Protein AF-A0A8X6FQZ9-F1 (afdb_monomer_lite)

Foldseek 3Di:
DDPPPPPPDDDPVRVVVVVVLVVLVVVLVVQLVPDLALVSLVVSLVVLVVVLVVLVPDPPVSVVVCVVVNVVSVVVNVVSVVSSVVSVVVVVVVVVVVVVVVVVVVVDPPDD

Secondary structure (DSSP, 8-state):
-------PPPPHHHHHHHHHHHHHHHHHHHHHHH---HHHHHHHHHHHHHHHHHHHHS-HHHHHHTHHHHHHHHHHHHHHHHHHHHHHHHHHHHHHHHHHHHHHHTT-----

pLDDT: mean 85.23, std 13.22, range [40.94, 95.44]

Organism: Trichonephila clavata (NCBI:txid2740835)

Radius of gyration: 22.77 Å; chains: 1; bounding box: 65×20×67 Å

Sequence (112 aa):
MENHIEHSTPTPEQEEFQKAFEATMNTLVNTLNNSRISTEVRAVIRGLEEMESKLRSLPLELQKDQSSNLRQLGDVLDEAKFKCAHVSKMEIAEQQKNLQAQIDAWGLPTKP

Structure (mmCIF, N/CA/C/O backbone):
data_AF-A0A8X6FQZ9-F1
#
_entry.id   AF-A0A8X6FQZ9-F1
#
loop_
_atom_site.group_PDB
_atom_site.id
_atom_site.type_symbol
_atom_site.label_atom_id
_atom_site.label_alt_id
_atom_site.label_comp_id
_atom_site.label_asym_id
_atom_site.label_entity_id
_atom_site.label_seq_id
_atom_site.pdbx_PDB_ins_code
_atom_site.Cartn_x
_atom_site.Cartn_y
_atom_site.Cartn_z
_atom_site.occupancy
_atom_site.B_iso_or_equiv
_atom_site.auth_seq_id
_atom_site.auth_comp_id
_atom_site.auth_asym_id
_atom_site.auth_atom_id
_atom_site.pdbx_PDB_model_num
ATOM 1 N N . MET A 1 1 ? -39.911 -10.578 23.713 1.00 42.12 1 MET A N 1
ATOM 2 C CA . MET A 1 1 ? -38.452 -10.683 23.911 1.00 42.12 1 MET A CA 1
ATOM 3 C C . MET A 1 1 ? -37.825 -9.711 22.936 1.00 42.12 1 MET A C 1
ATOM 5 O O . MET A 1 1 ? -37.629 -10.052 21.778 1.00 42.12 1 MET A O 1
ATOM 9 N N . GLU A 1 2 ? -37.672 -8.463 23.364 1.00 40.94 2 GLU A N 1
ATOM 10 C CA . GLU A 1 2 ? -37.031 -7.420 22.568 1.00 40.94 2 GLU A CA 1
ATOM 11 C C . GLU 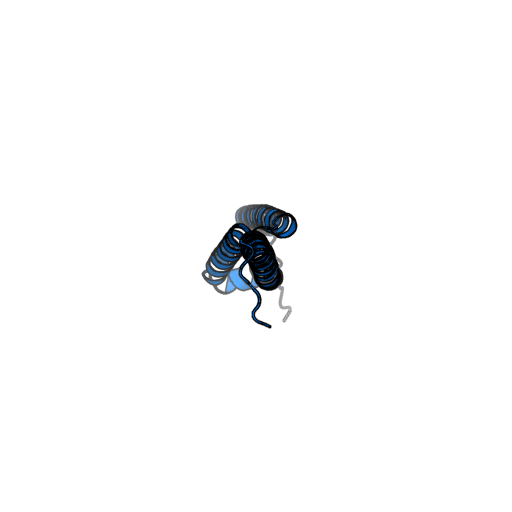A 1 2 ? -35.521 -7.582 22.739 1.00 40.94 2 GLU A C 1
ATOM 13 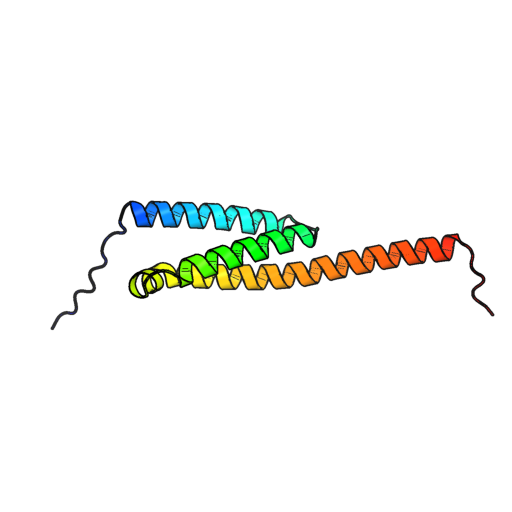O O . GLU A 1 2 ? -34.982 -7.369 23.822 1.00 40.94 2 GLU A O 1
ATOM 18 N N . ASN A 1 3 ? -34.849 -8.038 21.682 1.00 43.62 3 ASN A N 1
ATOM 19 C CA . ASN A 1 3 ? -33.397 -7.965 21.601 1.00 43.62 3 ASN A CA 1
ATOM 20 C C . ASN A 1 3 ? -33.038 -6.492 21.398 1.00 43.62 3 ASN A C 1
ATOM 22 O O . ASN A 1 3 ? -33.023 -6.001 20.270 1.00 43.62 3 ASN A O 1
ATOM 26 N N . HIS A 1 4 ? -32.793 -5.785 22.499 1.00 42.72 4 HIS A N 1
ATOM 27 C CA . HIS A 1 4 ? -32.095 -4.511 22.462 1.00 42.72 4 HIS A CA 1
ATOM 28 C C . HIS A 1 4 ? -30.673 -4.786 21.977 1.00 42.72 4 HIS A C 1
ATOM 30 O O . HIS A 1 4 ? -29.819 -5.245 22.729 1.00 42.72 4 HIS A O 1
ATOM 36 N N . ILE A 1 5 ? -30.436 -4.554 20.689 1.00 50.88 5 ILE A N 1
ATOM 37 C CA . ILE A 1 5 ? -29.084 -4.361 20.181 1.00 50.88 5 ILE A CA 1
ATOM 38 C C . ILE A 1 5 ? -28.678 -2.992 20.718 1.00 50.88 5 ILE A C 1
ATOM 40 O O . ILE A 1 5 ? -29.084 -1.959 20.186 1.00 50.88 5 ILE A O 1
ATOM 44 N N . GLU A 1 6 ? -27.973 -2.987 21.845 1.00 51.81 6 GLU A N 1
ATOM 45 C CA . GLU A 1 6 ? -27.311 -1.794 22.349 1.00 51.81 6 GLU A CA 1
ATOM 46 C C . GLU A 1 6 ? -26.294 -1.361 21.290 1.00 51.81 6 GLU A C 1
ATOM 48 O O . GLU A 1 6 ? -25.214 -1.932 21.155 1.00 51.81 6 GLU A O 1
ATOM 53 N N . HIS A 1 7 ? -26.656 -0.360 20.488 1.00 54.19 7 HIS A N 1
ATOM 54 C CA . HIS A 1 7 ? -25.672 0.454 19.794 1.00 54.19 7 HIS A CA 1
ATOM 55 C C . HIS A 1 7 ? -24.954 1.277 20.862 1.00 54.19 7 HIS A C 1
ATOM 57 O O . HIS A 1 7 ? -25.311 2.424 21.129 1.00 54.19 7 HIS A O 1
ATOM 63 N N . SER A 1 8 ? -23.984 0.654 21.525 1.00 59.19 8 SER A N 1
ATOM 64 C CA . SER A 1 8 ? -23.050 1.351 22.396 1.00 59.19 8 SER A CA 1
ATOM 65 C C . SER A 1 8 ? -22.356 2.421 21.561 1.00 59.19 8 SER A C 1
ATOM 67 O O . SER A 1 8 ? -21.748 2.125 20.532 1.00 59.19 8 SER A O 1
ATOM 69 N N . THR A 1 9 ? -22.491 3.680 21.970 1.00 64.88 9 THR A N 1
ATOM 70 C CA . THR A 1 9 ? -21.702 4.781 21.412 1.00 64.88 9 THR A CA 1
ATOM 71 C C . THR A 1 9 ? -20.217 4.419 21.483 1.00 64.88 9 THR A C 1
ATOM 73 O O . THR A 1 9 ? -19.797 3.905 22.526 1.00 64.88 9 THR A O 1
ATOM 76 N N . PRO A 1 10 ? -19.435 4.658 20.413 1.00 70.38 10 PRO A N 1
ATOM 77 C CA . PRO A 1 10 ? -18.034 4.263 20.371 1.00 70.38 10 PRO A CA 1
ATOM 78 C C . PRO A 1 10 ? -17.272 4.881 21.542 1.00 70.38 10 PRO A C 1
ATOM 80 O O . PRO A 1 10 ? -17.503 6.032 21.919 1.00 70.38 10 PRO A O 1
ATOM 83 N N . THR A 1 11 ? -16.382 4.100 22.150 1.00 79.88 11 THR A N 1
ATOM 84 C CA . THR A 1 11 ? -15.530 4.616 23.222 1.00 79.88 11 THR A CA 1
ATOM 85 C C . THR A 1 11 ? -14.528 5.624 22.644 1.00 79.88 11 THR A C 1
ATOM 87 O O . THR A 1 11 ? -14.167 5.522 21.469 1.00 79.88 11 THR A O 1
ATOM 90 N N . PRO A 1 12 ? -14.009 6.571 23.446 1.00 81.25 12 PRO A N 1
ATOM 91 C CA . PRO A 1 12 ? -12.982 7.507 22.979 1.00 81.25 12 PRO A CA 1
ATOM 92 C C . PRO A 1 12 ? -11.768 6.802 22.352 1.00 81.25 12 PRO A C 1
ATOM 94 O O . PRO A 1 12 ? -11.233 7.249 21.343 1.00 81.25 12 PRO A O 1
ATOM 97 N N . GLU A 1 13 ? -11.380 5.648 22.897 1.00 80.12 13 GLU A N 1
ATOM 98 C CA . GLU A 1 13 ? -10.289 4.814 22.379 1.00 80.12 13 GLU A CA 1
ATOM 9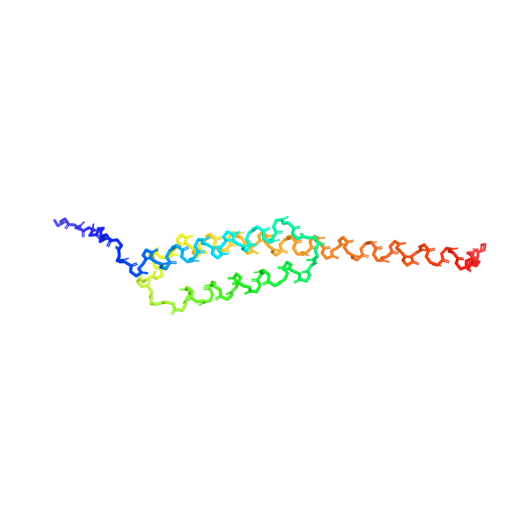9 C C . GLU A 1 13 ? -10.619 4.205 21.003 1.00 80.12 13 GLU A C 1
ATOM 101 O O . GLU A 1 13 ? -9.749 4.129 20.134 1.00 80.12 13 GLU A O 1
ATOM 106 N N . GLN A 1 14 ? -11.876 3.806 20.767 1.00 79.69 14 GLN A N 1
ATOM 107 C CA . GLN A 1 14 ? -12.338 3.337 19.455 1.00 79.69 14 GLN A CA 1
ATOM 108 C C . GLN A 1 14 ? -12.361 4.472 18.426 1.00 79.69 14 GLN A C 1
ATOM 110 O O . GLN A 1 14 ? -11.984 4.260 17.274 1.00 79.69 14 GLN A O 1
ATOM 115 N N . GLU A 1 15 ? -12.760 5.681 18.825 1.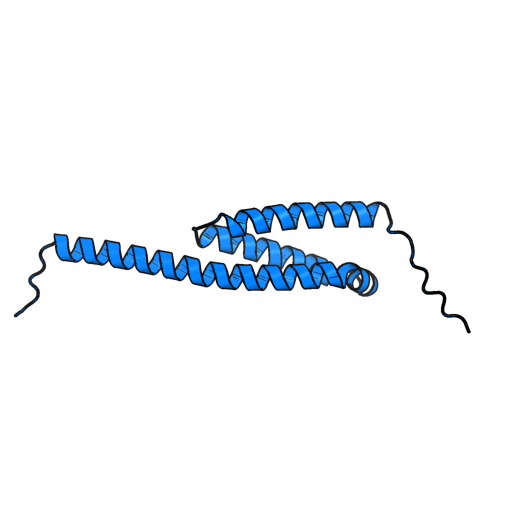00 85.38 15 GLU A N 1
ATOM 116 C CA . GLU A 1 15 ? -12.745 6.853 17.944 1.00 85.38 15 GLU A CA 1
ATOM 117 C C . GLU A 1 15 ? -11.319 7.282 17.576 1.00 85.38 15 GLU A C 1
ATOM 119 O O . GLU A 1 15 ? -11.046 7.615 16.420 1.00 85.38 15 GLU A O 1
ATOM 124 N N . GLU A 1 16 ? -10.392 7.269 18.536 1.00 86.88 16 GLU A N 1
ATOM 125 C CA . GLU A 1 16 ? -8.975 7.541 18.280 1.00 86.88 16 GLU A CA 1
ATOM 126 C C . GLU A 1 16 ? -8.358 6.486 17.363 1.00 86.88 16 GLU A C 1
ATOM 128 O O . GLU A 1 16 ? -7.666 6.836 16.402 1.00 86.88 16 GLU A O 1
ATOM 133 N N . PHE A 1 17 ? -8.661 5.207 17.603 1.00 85.25 17 PHE A N 1
ATOM 134 C CA . PHE A 1 17 ? -8.247 4.121 16.724 1.00 85.25 17 PHE A CA 1
ATOM 135 C C . PHE A 1 17 ? -8.776 4.322 15.300 1.00 85.25 17 PHE A C 1
ATOM 137 O O . PHE A 1 17 ? -8.002 4.241 14.345 1.00 85.25 17 PHE A O 1
ATOM 144 N N . GLN A 1 18 ? -10.066 4.638 15.152 1.00 85.81 18 GLN A N 1
ATOM 145 C CA . GLN A 1 18 ? -10.689 4.859 13.848 1.00 85.81 18 GLN A CA 1
ATOM 146 C C . GLN A 1 18 ? -10.027 6.023 13.101 1.00 85.81 18 GLN A C 1
ATOM 148 O O . GLN A 1 18 ? -9.673 5.887 11.931 1.00 85.81 18 GLN A O 1
ATOM 153 N N . LYS A 1 19 ? -9.772 7.146 13.782 1.00 88.88 19 LYS A N 1
ATOM 154 C CA . LYS A 1 19 ? -9.070 8.296 13.188 1.00 88.88 19 LYS A CA 1
ATOM 155 C C . LYS A 1 19 ? -7.649 7.944 12.760 1.00 88.88 19 LYS A C 1
ATOM 157 O O . LYS A 1 19 ? -7.220 8.334 11.674 1.00 88.88 19 LYS A O 1
ATOM 162 N N . ALA A 1 20 ? -6.911 7.214 13.596 1.00 88.56 20 ALA A N 1
ATOM 163 C CA . ALA A 1 20 ? -5.555 6.783 13.273 1.00 88.56 20 ALA A CA 1
ATOM 164 C C . ALA A 1 20 ? -5.540 5.817 12.076 1.00 88.56 20 ALA A C 1
ATOM 166 O O . ALA A 1 20 ? -4.684 5.934 11.191 1.00 88.56 20 ALA A O 1
ATOM 167 N N . PHE A 1 21 ? -6.510 4.901 12.019 1.00 89.75 21 PHE A N 1
ATOM 168 C CA . PHE A 1 21 ? -6.710 3.986 10.901 1.00 89.75 21 PHE A CA 1
ATOM 169 C C . PHE A 1 21 ? -6.980 4.749 9.599 1.00 89.75 21 PHE A C 1
ATOM 171 O O . PHE A 1 21 ? -6.257 4.564 8.620 1.00 89.75 21 PHE A O 1
ATOM 178 N N . GLU A 1 22 ? -7.942 5.673 9.599 1.00 91.75 22 GLU A N 1
ATOM 179 C CA . GLU A 1 22 ? -8.289 6.485 8.427 1.00 91.75 22 GLU A CA 1
ATOM 180 C C . GLU A 1 22 ? -7.123 7.358 7.952 1.00 91.75 22 GLU A C 1
ATOM 182 O O . GLU A 1 22 ? -6.838 7.418 6.755 1.00 91.75 22 GLU A O 1
ATOM 187 N N . ALA A 1 23 ? -6.397 7.999 8.871 1.00 92.12 23 ALA A N 1
ATOM 188 C CA . ALA A 1 23 ? -5.219 8.797 8.531 1.00 92.12 23 ALA A CA 1
ATOM 189 C C . ALA A 1 23 ? -4.115 7.947 7.873 1.00 92.12 23 ALA A C 1
ATOM 191 O O . ALA A 1 23 ? -3.509 8.359 6.875 1.00 92.12 23 ALA A O 1
ATOM 192 N N . THR A 1 24 ? -3.881 6.742 8.400 1.00 90.44 24 THR A N 1
ATOM 193 C CA . THR A 1 24 ? -2.895 5.801 7.850 1.00 90.44 24 THR A CA 1
ATOM 194 C C . THR A 1 24 ? -3.328 5.302 6.474 1.00 90.44 24 THR A C 1
ATOM 196 O O . THR A 1 24 ? -2.540 5.354 5.527 1.00 90.44 24 THR A O 1
ATOM 199 N N . MET A 1 25 ? -4.594 4.902 6.328 1.00 92.75 25 MET A N 1
ATOM 200 C CA . MET A 1 25 ? -5.174 4.469 5.056 1.00 92.75 25 MET A CA 1
ATOM 201 C C . MET A 1 25 ? -5.067 5.553 3.989 1.00 92.75 25 MET A C 1
ATOM 203 O O . MET A 1 25 ? -4.568 5.287 2.899 1.00 92.75 25 MET A O 1
ATOM 207 N N . ASN A 1 26 ? -5.439 6.792 4.310 1.00 93.19 26 ASN A N 1
ATOM 208 C CA . ASN A 1 26 ? -5.331 7.913 3.379 1.00 93.19 26 ASN A CA 1
ATOM 209 C C . ASN A 1 26 ? -3.884 8.157 2.936 1.00 93.19 26 ASN A C 1
ATOM 211 O O . ASN A 1 26 ? -3.624 8.399 1.758 1.00 93.19 26 ASN A O 1
ATOM 215 N N . THR A 1 27 ? -2.923 8.052 3.854 1.00 92.81 27 THR A N 1
ATOM 216 C CA . THR A 1 27 ? -1.496 8.212 3.533 1.00 92.81 27 THR A CA 1
ATOM 217 C C . THR A 1 27 ? -1.004 7.117 2.584 1.00 92.81 27 THR A C 1
ATOM 219 O O . THR A 1 27 ? -0.313 7.402 1.600 1.00 92.81 27 THR A O 1
ATOM 222 N N . LEU A 1 28 ? -1.388 5.867 2.845 1.00 90.81 28 LEU A N 1
ATOM 223 C CA . LEU A 1 28 ? -1.008 4.719 2.027 1.00 90.81 28 LEU A CA 1
ATOM 224 C C . LEU A 1 28 ? -1.674 4.751 0.653 1.00 90.81 28 LEU A C 1
ATOM 226 O O . LEU A 1 28 ? -0.987 4.547 -0.341 1.00 90.81 28 LEU A O 1
ATOM 230 N N . VAL A 1 29 ? -2.963 5.085 0.575 1.00 90.50 29 VAL A N 1
ATOM 231 C CA . VAL A 1 29 ? -3.697 5.248 -0.690 1.00 90.50 29 VAL A CA 1
ATOM 232 C C . VAL A 1 29 ? -3.118 6.397 -1.512 1.00 90.50 29 VAL A C 1
ATOM 234 O O . VAL A 1 29 ? -2.909 6.252 -2.714 1.00 90.50 29 VAL A O 1
ATOM 237 N N . ASN A 1 30 ? -2.778 7.526 -0.888 1.00 91.69 30 ASN A N 1
ATOM 238 C CA . ASN A 1 30 ? -2.135 8.634 -1.594 1.00 91.69 30 ASN A CA 1
ATOM 239 C C . ASN A 1 30 ? -0.756 8.242 -2.131 1.00 91.69 30 ASN A C 1
ATOM 241 O O . ASN A 1 30 ? -0.434 8.543 -3.281 1.00 91.69 30 ASN A O 1
ATOM 245 N N . THR A 1 31 ? 0.048 7.543 -1.328 1.00 89.56 31 THR A N 1
ATOM 246 C CA . THR A 1 31 ? 1.337 7.002 -1.783 1.00 89.56 31 THR A CA 1
ATOM 247 C C . THR A 1 31 ? 1.129 6.027 -2.936 1.00 89.56 31 THR A C 1
ATOM 249 O O . THR A 1 31 ? 1.779 6.148 -3.972 1.00 89.56 31 THR A O 1
ATOM 252 N N . LEU A 1 32 ? 0.169 5.109 -2.798 1.00 90.75 32 LEU A N 1
ATOM 253 C CA . LEU A 1 32 ? -0.178 4.132 -3.818 1.00 90.75 32 LEU A CA 1
ATOM 254 C C . LEU A 1 32 ? -0.541 4.822 -5.125 1.00 90.75 32 LEU A C 1
ATOM 256 O O . LEU A 1 32 ? 0.018 4.473 -6.157 1.00 90.75 32 LEU A O 1
ATOM 260 N N . ASN A 1 33 ? -1.438 5.809 -5.094 1.00 88.56 33 ASN A N 1
ATOM 261 C CA . ASN A 1 33 ? -1.941 6.515 -6.270 1.00 88.56 33 ASN A CA 1
ATOM 262 C C . ASN A 1 33 ? -0.853 7.303 -7.000 1.00 88.56 33 ASN A C 1
ATOM 264 O O . ASN A 1 33 ? -0.800 7.261 -8.231 1.00 88.56 33 ASN A O 1
ATOM 268 N N . ASN A 1 34 ? 0.056 7.930 -6.259 1.00 88.81 34 ASN A N 1
ATOM 269 C CA . ASN A 1 34 ? 1.104 8.766 -6.837 1.00 88.81 34 ASN A CA 1
ATOM 270 C C . ASN A 1 34 ? 2.365 7.990 -7.231 1.00 88.81 34 ASN A C 1
ATOM 272 O O . ASN A 1 34 ? 3.125 8.454 -8.083 1.00 88.81 34 ASN A O 1
ATOM 276 N N . SER A 1 35 ? 2.591 6.811 -6.652 1.00 88.44 35 SER A N 1
ATOM 277 C CA . SER A 1 35 ? 3.803 6.055 -6.934 1.00 88.44 35 SER A CA 1
ATOM 278 C C . SER A 1 35 ? 3.788 5.433 -8.331 1.00 88.44 35 SER A C 1
ATOM 280 O O . SER A 1 35 ? 2.806 4.833 -8.787 1.00 88.44 35 SER A O 1
ATOM 282 N N . ARG A 1 36 ? 4.931 5.574 -9.005 1.00 87.81 36 ARG A N 1
ATOM 283 C CA . ARG A 1 36 ? 5.265 4.952 -10.297 1.00 87.81 36 ARG A CA 1
ATOM 284 C C . ARG A 1 36 ? 6.455 4.001 -10.176 1.00 87.81 36 ARG A C 1
ATOM 286 O O . ARG A 1 36 ? 6.988 3.577 -11.194 1.00 87.81 36 ARG A O 1
ATOM 293 N N . ILE A 1 37 ? 6.868 3.707 -8.946 1.00 89.38 37 ILE A N 1
ATOM 294 C CA . ILE A 1 37 ? 8.039 2.898 -8.627 1.00 89.38 37 ILE A CA 1
ATOM 295 C C . ILE A 1 37 ? 7.541 1.648 -7.912 1.00 89.38 37 ILE A C 1
ATOM 297 O O . ILE A 1 37 ? 6.846 1.742 -6.898 1.00 89.38 37 ILE A O 1
ATOM 301 N N . SER A 1 38 ? 7.871 0.455 -8.413 1.00 87.12 38 SER A N 1
ATOM 302 C CA . SER A 1 38 ? 7.271 -0.757 -7.837 1.00 87.12 38 SER A CA 1
ATOM 303 C C . SER A 1 38 ? 7.730 -1.040 -6.407 1.00 87.12 38 SER A C 1
ATOM 305 O O . SER A 1 38 ? 6.984 -1.645 -5.640 1.00 87.12 38 SER A O 1
ATOM 307 N N . THR A 1 39 ? 8.917 -0.581 -6.008 1.00 90.19 39 THR A N 1
ATOM 308 C CA . THR A 1 39 ? 9.423 -0.741 -4.636 1.00 90.19 39 THR A CA 1
ATOM 309 C C . THR A 1 39 ? 8.598 0.040 -3.613 1.00 90.19 39 THR A C 1
ATOM 311 O O . THR A 1 39 ? 8.288 -0.498 -2.551 1.00 90.19 39 THR A O 1
ATOM 314 N N . GLU A 1 40 ? 8.181 1.262 -3.938 1.00 90.94 40 GLU A N 1
ATOM 315 C CA . GLU A 1 40 ? 7.300 2.070 -3.089 1.00 90.94 40 GLU A CA 1
ATOM 316 C C . GLU A 1 40 ? 5.910 1.437 -2.970 1.00 90.94 40 GLU A C 1
ATOM 318 O O . GLU A 1 40 ? 5.378 1.307 -1.868 1.00 90.94 40 GLU A O 1
ATOM 323 N N . VAL A 1 41 ? 5.348 0.951 -4.083 1.00 91.38 41 VAL A N 1
ATOM 324 C CA . VAL A 1 41 ? 4.058 0.245 -4.061 1.00 91.38 41 VAL A CA 1
ATOM 325 C C . VAL A 1 41 ? 4.136 -1.023 -3.198 1.00 91.38 41 VAL A C 1
ATOM 327 O O . VAL A 1 41 ? 3.217 -1.303 -2.430 1.00 91.38 41 VAL A O 1
ATOM 330 N N . ARG A 1 42 ? 5.247 -1.772 -3.243 1.00 91.06 42 ARG A N 1
ATOM 331 C CA . ARG A 1 42 ? 5.465 -2.934 -2.357 1.00 91.06 42 ARG A CA 1
ATOM 332 C C . ARG A 1 42 ? 5.542 -2.550 -0.882 1.00 91.06 42 ARG A C 1
ATOM 334 O O . ARG A 1 42 ? 5.042 -3.298 -0.046 1.00 91.06 42 ARG A O 1
ATOM 341 N N . ALA A 1 43 ? 6.147 -1.410 -0.555 1.00 93.00 43 ALA A N 1
ATOM 342 C CA . ALA A 1 43 ? 6.167 -0.914 0.819 1.00 93.00 43 ALA A CA 1
ATOM 343 C C . ALA A 1 43 ? 4.748 -0.592 1.317 1.00 93.00 43 ALA A C 1
ATOM 345 O O . ALA A 1 43 ? 4.409 -0.938 2.448 1.00 93.00 43 ALA A O 1
ATOM 346 N N . VAL A 1 44 ? 3.900 -0.020 0.452 1.00 92.94 44 VAL A N 1
ATOM 347 C CA . VAL A 1 44 ? 2.481 0.209 0.760 1.00 92.94 44 VAL A CA 1
ATOM 348 C C . VAL A 1 44 ? 1.736 -1.105 0.999 1.00 92.94 44 VAL A C 1
ATOM 350 O O . VAL A 1 44 ? 1.066 -1.228 2.020 1.00 92.94 44 VAL A O 1
ATOM 353 N N . ILE A 1 45 ? 1.894 -2.100 0.117 1.00 95.00 45 ILE A N 1
ATOM 354 C CA . ILE A 1 45 ? 1.290 -3.438 0.280 1.00 95.00 45 ILE A CA 1
ATOM 355 C C . ILE A 1 45 ? 1.650 -4.023 1.644 1.00 95.00 45 ILE A C 1
ATOM 357 O O . ILE A 1 45 ? 0.767 -4.439 2.386 1.00 95.00 45 ILE A O 1
ATOM 361 N N . ARG A 1 46 ? 2.935 -3.990 2.009 1.00 94.75 46 ARG A N 1
ATOM 362 C CA . ARG A 1 46 ? 3.393 -4.501 3.301 1.00 94.75 46 ARG A CA 1
ATOM 363 C C . ARG A 1 46 ? 2.739 -3.761 4.474 1.00 94.75 46 ARG A C 1
ATOM 365 O O . ARG A 1 46 ? 2.325 -4.401 5.433 1.00 94.75 46 ARG A O 1
ATOM 372 N N . GLY A 1 47 ? 2.621 -2.435 4.402 1.00 92.94 47 GLY A N 1
ATOM 373 C CA . GLY A 1 47 ? 1.940 -1.649 5.437 1.00 92.94 47 GLY A CA 1
ATOM 374 C C . GLY A 1 47 ? 0.458 -2.014 5.584 1.00 92.94 47 GLY A C 1
ATOM 375 O O . GLY A 1 47 ? -0.042 -2.124 6.704 1.00 92.94 47 GLY A O 1
ATOM 376 N N . LEU A 1 48 ? -0.230 -2.258 4.465 1.00 94.00 48 LEU A N 1
ATOM 377 C CA . LEU A 1 48 ? -1.623 -2.716 4.451 1.00 94.00 48 LEU A CA 1
ATOM 378 C C . LEU A 1 48 ? -1.765 -4.123 5.060 1.00 94.00 48 LEU A C 1
ATOM 380 O O . LEU A 1 48 ? -2.641 -4.329 5.895 1.00 94.00 48 LEU A O 1
ATOM 384 N N . GLU A 1 49 ? -0.876 -5.062 4.719 1.00 94.19 49 GLU A N 1
ATOM 385 C CA . GLU A 1 49 ? -0.860 -6.425 5.284 1.00 94.19 49 GLU A CA 1
ATOM 386 C C . GLU A 1 49 ? -0.569 -6.423 6.792 1.00 94.19 49 GLU A C 1
ATOM 388 O O . GLU A 1 49 ? -1.207 -7.146 7.558 1.00 94.19 49 GLU A O 1
ATOM 393 N N . GLU A 1 50 ? 0.354 -5.573 7.251 1.00 93.00 50 GLU A N 1
ATOM 394 C CA . GLU A 1 50 ? 0.641 -5.408 8.678 1.00 93.00 50 GLU A CA 1
ATOM 395 C C . GLU A 1 50 ? -0.582 -4.863 9.441 1.00 93.00 50 GLU A C 1
ATOM 397 O O . GLU A 1 50 ? -0.867 -5.318 10.553 1.00 93.00 50 GLU A O 1
ATOM 402 N N . MET A 1 51 ? -1.335 -3.921 8.863 1.00 90.94 51 MET A N 1
ATOM 403 C CA . MET A 1 51 ? -2.581 -3.425 9.464 1.00 90.94 51 MET A CA 1
ATOM 404 C C . MET A 1 51 ? -3.688 -4.475 9.468 1.00 90.94 51 MET A C 1
ATOM 406 O O . MET A 1 51 ? -4.356 -4.645 10.489 1.00 90.94 51 MET A O 1
ATOM 410 N N . GLU A 1 52 ? -3.863 -5.204 8.366 1.00 92.25 52 GLU A N 1
ATOM 411 C CA . GLU A 1 52 ? -4.834 -6.295 8.288 1.00 92.25 52 GLU A CA 1
ATOM 412 C C . GLU A 1 52 ? -4.529 -7.357 9.350 1.00 92.25 52 GLU A C 1
ATOM 414 O O . GLU A 1 52 ? -5.418 -7.766 10.098 1.00 92.25 52 GLU A O 1
ATOM 419 N N . SER A 1 53 ? -3.257 -7.741 9.492 1.00 91.38 53 SER A N 1
ATOM 420 C CA . SER A 1 53 ? -2.819 -8.683 10.520 1.00 91.38 53 SER A CA 1
ATOM 421 C C . SER A 1 53 ? -3.113 -8.176 11.931 1.00 91.38 53 SER A C 1
ATOM 423 O O . SER A 1 53 ? -3.542 -8.962 12.775 1.00 91.38 53 SER A O 1
ATOM 425 N N . LYS A 1 54 ? -2.900 -6.883 12.211 1.00 89.44 54 LYS A N 1
ATOM 426 C CA . LYS A 1 54 ? -3.216 -6.291 13.521 1.00 89.44 54 LYS A CA 1
ATOM 427 C C . LYS A 1 54 ? -4.715 -6.339 13.804 1.00 89.44 54 LYS A C 1
ATOM 429 O O . LYS A 1 54 ? -5.103 -6.797 14.875 1.00 89.44 54 LYS A O 1
ATOM 434 N N . LEU A 1 55 ? -5.557 -5.959 12.844 1.00 88.31 55 LEU A N 1
ATOM 435 C CA . LEU A 1 55 ? -7.013 -6.026 12.998 1.00 88.31 55 LEU A CA 1
ATOM 436 C C . LEU A 1 55 ? -7.513 -7.463 13.188 1.00 88.31 55 LEU A C 1
ATOM 438 O O . LEU A 1 55 ? -8.332 -7.717 14.066 1.00 88.31 55 LEU A O 1
ATOM 442 N N . ARG A 1 56 ? -6.971 -8.424 12.435 1.00 89.50 56 ARG A N 1
ATOM 443 C CA . ARG A 1 56 ? -7.295 -9.854 12.582 1.00 89.50 56 ARG A CA 1
ATOM 444 C C . ARG A 1 56 ? -6.781 -10.473 13.883 1.00 89.50 56 ARG A C 1
ATOM 446 O O . ARG A 1 56 ? -7.237 -11.552 14.252 1.00 89.50 56 ARG A O 1
ATOM 453 N N . SER A 1 57 ? -5.845 -9.820 14.571 1.00 89.56 57 SER A N 1
ATOM 454 C CA . SER A 1 57 ? -5.357 -10.256 15.885 1.00 89.56 57 SER A CA 1
ATOM 455 C C . SER A 1 57 ? -6.230 -9.778 17.050 1.00 89.56 57 SER A C 1
ATOM 457 O O . SER A 1 57 ? -6.077 -10.273 18.166 1.00 89.56 57 SER A O 1
ATOM 459 N N . LEU A 1 58 ? -7.159 -8.843 16.807 1.00 87.19 58 LEU A N 1
ATOM 460 C CA . LEU A 1 58 ? -8.090 -8.368 17.829 1.00 87.19 58 LEU A CA 1
ATOM 461 C C . LEU A 1 58 ? -9.064 -9.482 18.258 1.00 87.19 58 LEU A C 1
ATOM 463 O O . LEU A 1 58 ? -9.377 -10.367 17.456 1.00 87.19 58 LEU A O 1
ATOM 467 N N . PRO A 1 59 ? -9.595 -9.433 19.494 1.00 87.69 59 PRO A N 1
ATOM 468 C CA . PRO A 1 59 ? -10.695 -10.290 19.926 1.00 87.69 59 PRO A CA 1
ATOM 469 C C . PRO A 1 59 ? -11.862 -10.295 18.931 1.00 87.69 59 PRO A C 1
ATOM 471 O O . PRO A 1 59 ? -12.168 -9.278 18.311 1.00 87.69 59 PRO A O 1
ATOM 474 N N . LEU A 1 60 ? -12.544 -11.436 18.801 1.00 81.69 60 LEU A N 1
ATOM 475 C CA . LEU A 1 60 ? -13.571 -11.651 17.773 1.00 81.69 60 LEU A CA 1
ATOM 476 C C . LEU A 1 60 ? -14.724 -10.633 17.837 1.00 81.69 60 LEU A C 1
ATOM 478 O O . LEU A 1 60 ? -15.298 -10.282 16.810 1.00 81.69 60 LEU A O 1
ATOM 482 N N . GLU A 1 61 ? -15.068 -10.167 19.037 1.00 79.81 61 GLU A N 1
ATOM 483 C CA . GLU A 1 61 ? -16.107 -9.152 19.244 1.00 79.81 61 GLU A CA 1
ATOM 484 C C . GLU A 1 61 ? -15.681 -7.800 18.666 1.00 79.81 61 GLU A C 1
ATOM 486 O O . GLU A 1 61 ? -16.425 -7.209 17.893 1.00 79.81 61 GLU A O 1
ATOM 491 N N . LEU A 1 62 ? -14.430 -7.395 18.901 1.00 78.94 62 LEU A N 1
ATOM 492 C CA . LEU A 1 62 ? -13.854 -6.188 18.309 1.00 78.94 62 LEU A CA 1
ATOM 493 C C . LEU A 1 62 ? -13.652 -6.331 16.795 1.00 78.94 62 LEU A C 1
ATOM 495 O O . LEU A 1 62 ? -13.798 -5.360 16.063 1.00 78.94 62 LEU A O 1
ATOM 499 N N . GLN A 1 63 ? -13.378 -7.535 16.283 1.00 81.19 63 GLN A N 1
ATOM 500 C CA . GLN A 1 63 ? -13.317 -7.754 14.832 1.00 81.19 63 GLN A CA 1
ATOM 501 C C . GLN A 1 63 ? -14.656 -7.509 14.132 1.00 81.19 63 GLN A C 1
ATOM 503 O O . GLN A 1 63 ? -14.656 -7.058 12.986 1.00 81.19 63 GLN A O 1
ATOM 508 N N . LYS A 1 64 ? -15.792 -7.792 14.784 1.00 80.06 64 LYS A N 1
ATOM 509 C CA . LYS A 1 64 ? -17.115 -7.526 14.195 1.00 80.06 64 LYS A CA 1
ATOM 510 C C . LYS A 1 64 ? -17.330 -6.031 13.989 1.00 80.06 64 LYS A C 1
ATOM 512 O O . LYS A 1 64 ? -17.757 -5.633 12.903 1.00 80.06 64 LYS A O 1
ATOM 517 N N . ASP A 1 65 ? -16.935 -5.228 14.968 1.00 82.06 65 ASP A N 1
ATOM 518 C CA . ASP A 1 65 ? -17.003 -3.766 14.889 1.00 82.06 65 ASP A CA 1
ATOM 519 C C . ASP A 1 65 ? -16.048 -3.212 13.820 1.00 82.06 65 ASP A C 1
ATOM 521 O O . ASP A 1 65 ? -16.343 -2.226 13.152 1.00 82.06 65 ASP A O 1
ATOM 525 N N . GLN A 1 66 ? -14.925 -3.899 13.589 1.00 85.25 66 GLN A N 1
ATOM 526 C CA . GLN A 1 66 ? -13.905 -3.534 12.601 1.00 85.25 66 GLN A CA 1
ATOM 527 C C . GLN A 1 66 ? -14.104 -4.190 11.224 1.00 85.25 66 GLN A C 1
ATOM 529 O O . GLN A 1 66 ? -13.244 -4.083 10.347 1.00 85.25 66 GLN A O 1
ATOM 534 N N . SER A 1 67 ? -15.232 -4.865 10.995 1.00 86.12 67 SER A N 1
ATOM 535 C CA . SER A 1 67 ? -15.492 -5.612 9.756 1.00 86.12 67 SER A CA 1
ATOM 536 C C . SER A 1 67 ? -15.468 -4.729 8.502 1.00 86.12 67 SER A C 1
ATOM 538 O O . SER A 1 67 ? -14.959 -5.151 7.461 1.00 86.12 67 SER A O 1
ATOM 540 N N . SER A 1 68 ? -15.935 -3.481 8.607 1.00 89.81 68 SER A N 1
ATOM 541 C CA . SER 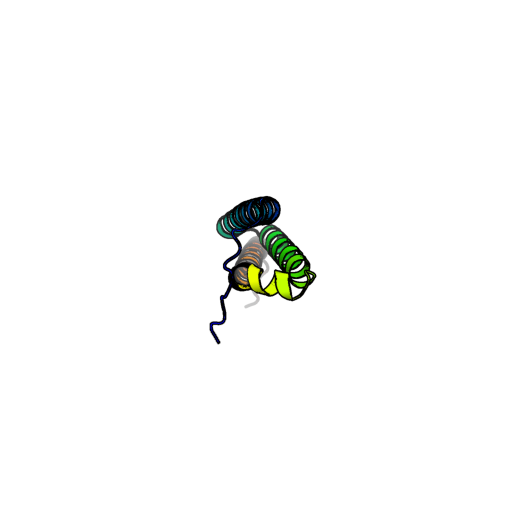A 1 68 ? -15.844 -2.494 7.524 1.00 89.81 68 SER A CA 1
ATOM 542 C C . SER A 1 68 ? -14.393 -2.118 7.210 1.00 89.81 68 SER A C 1
ATOM 544 O O . SER A 1 68 ? -14.004 -2.099 6.044 1.00 89.81 68 SER A O 1
ATOM 546 N N . ASN A 1 69 ? -13.571 -1.892 8.239 1.00 90.44 69 ASN A N 1
ATOM 547 C CA . ASN A 1 69 ? -12.156 -1.547 8.084 1.00 90.44 69 ASN A CA 1
ATOM 548 C C . ASN A 1 69 ? -11.355 -2.706 7.476 1.00 90.44 69 ASN A C 1
ATOM 550 O O . ASN A 1 69 ? -10.531 -2.492 6.590 1.00 90.44 69 ASN A O 1
ATOM 554 N N . LEU A 1 70 ? -11.642 -3.944 7.891 1.00 90.31 70 LEU A N 1
ATOM 555 C CA . LEU A 1 70 ? -11.064 -5.148 7.287 1.00 90.31 70 LEU A CA 1
ATOM 556 C C . LEU A 1 70 ? -11.437 -5.283 5.808 1.00 90.31 70 LEU A C 1
ATOM 558 O O . LEU A 1 70 ? -10.579 -5.599 4.987 1.00 90.31 70 LEU A O 1
ATOM 562 N N . ARG A 1 71 ? -12.701 -5.023 5.455 1.00 93.38 71 ARG A N 1
ATOM 563 C CA . ARG A 1 71 ? -13.148 -5.048 4.058 1.00 93.38 71 ARG A CA 1
ATOM 564 C C . ARG A 1 71 ? -12.449 -3.972 3.228 1.00 93.38 71 ARG A C 1
ATOM 566 O O . ARG A 1 71 ? -11.920 -4.281 2.168 1.00 93.38 71 ARG A O 1
ATOM 573 N N . GLN A 1 72 ? -12.388 -2.745 3.741 1.00 92.44 72 GLN A N 1
ATOM 574 C CA . GLN A 1 72 ? -11.707 -1.635 3.078 1.00 92.44 72 GLN A CA 1
ATOM 575 C C . GLN A 1 72 ? -10.210 -1.912 2.876 1.00 92.44 72 GLN A C 1
ATOM 577 O O . GLN A 1 72 ? -9.676 -1.615 1.810 1.00 92.44 72 GLN A O 1
ATOM 582 N N . LEU A 1 73 ? -9.528 -2.501 3.866 1.00 93.31 73 LEU A N 1
ATOM 583 C CA . LEU A 1 73 ? -8.138 -2.939 3.710 1.00 93.31 73 LEU A CA 1
ATOM 584 C C . LEU A 1 73 ? -7.986 -3.970 2.602 1.00 93.31 73 LEU A C 1
ATOM 586 O O . LEU A 1 73 ? -7.062 -3.843 1.808 1.00 93.31 73 LEU A O 1
ATOM 590 N N . GLY A 1 74 ? -8.871 -4.969 2.553 1.00 93.50 74 GLY A N 1
ATOM 591 C CA . GLY A 1 74 ? -8.856 -5.991 1.509 1.00 93.50 74 GLY A CA 1
ATOM 592 C C . GLY A 1 74 ? -8.973 -5.378 0.114 1.00 93.50 74 GLY A C 1
ATOM 593 O O . GLY A 1 74 ? -8.124 -5.635 -0.736 1.00 93.50 74 GLY A O 1
ATOM 594 N N . ASP A 1 75 ? -9.954 -4.492 -0.079 1.00 94.56 75 ASP A N 1
ATOM 595 C CA . ASP A 1 75 ? -10.183 -3.812 -1.358 1.00 94.56 75 ASP A CA 1
ATOM 596 C C . ASP A 1 75 ? -8.940 -3.004 -1.798 1.00 94.56 75 ASP A C 1
ATOM 598 O O . ASP A 1 75 ? -8.474 -3.125 -2.934 1.00 94.56 75 ASP A O 1
ATOM 602 N N . VAL A 1 76 ? -8.344 -2.227 -0.884 1.00 93.94 76 VAL A N 1
ATOM 603 C CA . VAL A 1 76 ? -7.139 -1.423 -1.172 1.00 93.94 76 VAL A CA 1
ATOM 604 C C . VAL A 1 76 ? -5.900 -2.300 -1.373 1.00 93.94 76 VAL A C 1
ATOM 606 O O . VAL A 1 76 ? -5.039 -1.979 -2.192 1.00 93.94 76 VAL A O 1
ATOM 609 N N . LEU A 1 77 ? -5.780 -3.413 -0.649 1.00 94.75 77 LEU A N 1
ATOM 610 C CA . LEU A 1 77 ? -4.666 -4.348 -0.785 1.00 94.75 77 LEU A CA 1
ATOM 611 C C . LEU A 1 77 ? -4.681 -5.037 -2.153 1.00 94.75 77 LEU A C 1
ATOM 613 O O . LEU A 1 77 ? -3.628 -5.165 -2.785 1.00 94.75 77 LEU A O 1
ATOM 617 N N . ASP A 1 78 ? -5.855 -5.448 -2.625 1.00 95.44 78 ASP A N 1
ATOM 618 C CA . ASP A 1 78 ? -6.024 -6.041 -3.950 1.00 95.44 78 ASP A CA 1
ATOM 619 C C . ASP A 1 78 ? -5.698 -5.030 -5.058 1.00 95.44 78 ASP A C 1
ATOM 621 O O . ASP A 1 78 ? -4.944 -5.345 -5.988 1.00 95.44 78 ASP A O 1
ATOM 625 N N . GLU A 1 79 ? -6.162 -3.783 -4.920 1.00 93.88 79 GLU A N 1
ATOM 626 C CA . GLU A 1 79 ? -5.792 -2.689 -5.823 1.00 93.88 79 GLU A CA 1
ATOM 627 C C . GLU A 1 79 ? -4.275 -2.441 -5.817 1.00 93.88 79 GLU A C 1
ATOM 629 O O . GLU A 1 79 ? -3.643 -2.340 -6.876 1.00 93.88 79 GLU A O 1
ATOM 634 N N . ALA A 1 80 ? -3.660 -2.407 -4.633 1.00 93.75 80 ALA A N 1
ATOM 635 C CA . ALA A 1 80 ? -2.229 -2.191 -4.484 1.00 93.75 80 ALA A CA 1
ATOM 636 C C . ALA A 1 80 ? -1.412 -3.304 -5.148 1.00 93.75 80 ALA A C 1
ATOM 638 O O . ALA A 1 80 ? -0.446 -3.025 -5.867 1.00 93.75 80 ALA A O 1
ATOM 639 N N . LYS A 1 81 ? -1.822 -4.566 -4.972 1.00 94.69 81 LYS A N 1
ATOM 640 C CA . LYS A 1 81 ? -1.205 -5.736 -5.616 1.00 94.69 81 LYS A CA 1
ATOM 641 C C . LYS A 1 81 ? -1.319 -5.662 -7.136 1.00 94.69 81 LYS A C 1
ATOM 643 O O . LYS A 1 81 ? -0.318 -5.867 -7.832 1.00 94.69 81 LYS A O 1
ATOM 648 N N . PHE A 1 82 ? -2.495 -5.311 -7.655 1.00 94.56 82 PHE A N 1
ATOM 649 C CA . PHE A 1 82 ? -2.696 -5.111 -9.089 1.00 94.56 82 PHE A CA 1
ATOM 650 C C . PHE A 1 82 ? -1.784 -4.005 -9.636 1.00 94.56 82 PHE A C 1
ATOM 652 O O . PHE A 1 82 ? -1.053 -4.217 -10.612 1.00 94.56 82 PHE A O 1
ATOM 659 N N . LYS A 1 83 ? -1.758 -2.845 -8.971 1.00 92.69 83 LYS A N 1
ATOM 660 C CA . LYS A 1 83 ? -0.905 -1.721 -9.363 1.00 92.69 83 LYS A CA 1
ATOM 661 C C . LYS A 1 83 ? 0.575 -2.083 -9.307 1.00 92.69 83 LYS A C 1
ATOM 663 O O . LYS A 1 83 ? 1.301 -1.765 -10.244 1.00 92.69 83 LYS A O 1
ATOM 668 N N . CYS A 1 84 ? 1.028 -2.794 -8.274 1.00 93.38 84 CYS A N 1
ATOM 669 C CA . CYS A 1 84 ? 2.415 -3.248 -8.177 1.00 93.38 84 CYS A CA 1
ATOM 670 C C . CYS A 1 84 ? 2.805 -4.109 -9.379 1.00 93.38 84 CYS A C 1
ATOM 672 O O . CYS A 1 84 ? 3.861 -3.894 -9.974 1.00 93.38 84 CYS A O 1
ATOM 674 N N . ALA A 1 85 ? 1.956 -5.071 -9.750 1.00 93.38 85 ALA A N 1
ATOM 675 C CA . ALA A 1 85 ? 2.208 -5.931 -10.898 1.00 93.38 85 ALA A CA 1
ATOM 676 C C . ALA A 1 85 ? 2.274 -5.124 -12.203 1.00 93.38 85 ALA A C 1
ATOM 678 O O . ALA A 1 85 ? 3.124 -5.391 -13.053 1.00 93.38 85 ALA A O 1
ATOM 679 N N . HIS A 1 86 ? 1.404 -4.124 -12.356 1.00 93.69 86 HIS A N 1
ATOM 680 C CA . HIS A 1 86 ? 1.405 -3.239 -13.516 1.00 93.69 86 HIS A CA 1
ATOM 681 C C . HIS A 1 86 ? 2.674 -2.375 -13.588 1.00 93.69 86 HIS A C 1
ATOM 683 O O . HIS A 1 86 ? 3.364 -2.390 -14.606 1.00 93.69 86 HIS A O 1
ATOM 689 N N . VAL A 1 87 ? 3.028 -1.689 -12.498 1.00 93.06 87 VAL A N 1
ATOM 690 C CA . VAL A 1 87 ? 4.220 -0.831 -12.425 1.00 93.06 87 VAL A CA 1
ATOM 691 C C . VAL A 1 87 ? 5.495 -1.643 -12.659 1.00 93.06 87 VAL A C 1
ATOM 693 O O . VAL A 1 87 ? 6.306 -1.252 -13.492 1.00 93.06 87 VAL A O 1
ATOM 696 N N . SER A 1 88 ? 5.639 -2.818 -12.032 1.00 91.81 88 SER A N 1
ATOM 697 C CA . SER A 1 88 ? 6.798 -3.688 -12.273 1.00 91.81 88 SER A CA 1
ATOM 698 C C . SER A 1 88 ? 6.921 -4.104 -13.743 1.00 91.81 88 SER A C 1
ATOM 700 O O . SER A 1 88 ? 8.024 -4.132 -14.281 1.00 91.81 88 SER A O 1
ATOM 702 N N . LYS A 1 89 ? 5.806 -4.406 -14.425 1.00 94.50 89 LYS A N 1
ATOM 703 C CA . LYS A 1 89 ? 5.830 -4.724 -15.863 1.00 94.50 89 LYS A CA 1
ATOM 704 C C . LYS A 1 89 ? 6.280 -3.530 -16.703 1.00 94.50 89 LYS A C 1
ATOM 706 O O . LYS A 1 89 ? 7.052 -3.717 -17.638 1.00 94.50 89 LYS A O 1
ATOM 711 N N . MET A 1 90 ? 5.817 -2.324 -16.372 1.00 94.50 90 MET A N 1
ATOM 712 C CA . MET A 1 90 ? 6.241 -1.104 -17.061 1.00 94.50 90 MET A CA 1
ATOM 713 C C . MET A 1 90 ? 7.733 -0.823 -16.861 1.00 94.50 90 MET A C 1
ATOM 715 O O . MET A 1 90 ? 8.418 -0.507 -17.829 1.00 94.50 90 MET A O 1
ATOM 719 N N . GLU A 1 91 ? 8.251 -0.980 -15.641 1.00 92.88 91 GLU A N 1
ATOM 720 C CA . GLU A 1 91 ? 9.679 -0.802 -15.346 1.00 92.88 91 GLU A CA 1
ATOM 721 C C . GLU A 1 91 ? 10.544 -1.795 -16.129 1.00 92.88 91 GLU A C 1
ATOM 723 O O . GLU A 1 91 ? 11.545 -1.402 -16.725 1.00 92.88 91 GLU A O 1
ATOM 728 N N . ILE A 1 92 ? 10.132 -3.066 -16.189 1.00 93.69 92 ILE A N 1
ATOM 729 C CA . ILE A 1 92 ? 10.827 -4.090 -16.981 1.00 93.69 92 ILE A CA 1
ATOM 730 C C . ILE A 1 92 ? 10.804 -3.729 -18.469 1.00 93.69 92 ILE A C 1
ATOM 732 O O . ILE A 1 92 ? 11.838 -3.812 -19.129 1.00 93.69 92 ILE A O 1
ATOM 736 N N . ALA A 1 93 ? 9.653 -3.311 -19.004 1.00 94.56 93 ALA A N 1
ATOM 737 C CA . ALA A 1 93 ? 9.533 -2.930 -20.409 1.00 94.56 93 ALA A CA 1
ATOM 738 C C . ALA A 1 93 ? 10.431 -1.729 -20.760 1.00 94.56 93 ALA A C 1
ATOM 740 O O . ALA A 1 93 ? 11.090 -1.735 -21.800 1.00 94.56 93 ALA A O 1
ATOM 741 N N . GLU A 1 94 ? 10.513 -0.728 -19.879 1.00 93.88 94 GLU A N 1
ATOM 742 C CA . GLU A 1 94 ? 11.393 0.428 -20.075 1.00 93.88 94 GLU A CA 1
ATOM 743 C C . GLU A 1 94 ? 12.875 0.029 -20.006 1.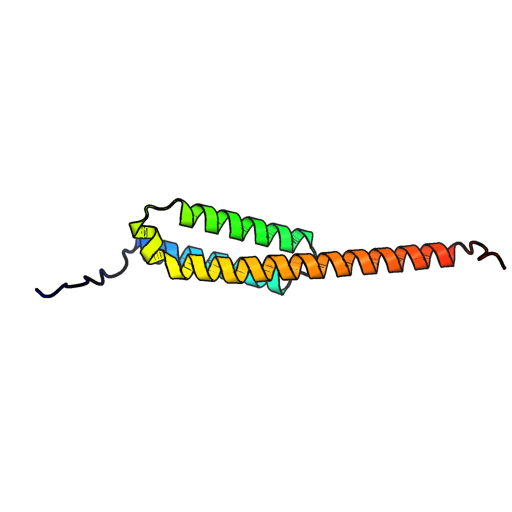00 93.88 94 GLU A C 1
ATOM 745 O O . GLU A 1 94 ? 13.671 0.434 -20.854 1.00 93.88 94 GLU A O 1
ATOM 750 N N . GLN A 1 95 ? 13.251 -0.834 -19.057 1.00 93.44 95 GLN A N 1
ATOM 751 C CA . GLN A 1 95 ? 14.610 -1.377 -18.976 1.00 93.44 95 GLN A CA 1
ATOM 752 C C . GLN A 1 95 ? 14.984 -2.180 -20.228 1.00 93.44 95 GLN A C 1
ATOM 754 O O . GLN A 1 95 ? 16.089 -2.022 -20.745 1.00 93.44 95 GLN A O 1
ATOM 759 N N . GLN A 1 96 ? 14.068 -3.001 -20.750 1.00 94.06 96 GLN A N 1
ATOM 760 C CA . GLN A 1 96 ? 14.270 -3.758 -21.989 1.00 94.06 96 GLN A CA 1
ATOM 761 C C . GLN A 1 96 ? 14.438 -2.839 -23.198 1.00 94.06 96 GLN A C 1
ATOM 763 O O . GLN A 1 96 ? 15.350 -3.047 -23.996 1.00 94.06 96 GLN A O 1
ATOM 768 N N . LYS A 1 97 ? 13.608 -1.797 -23.318 1.00 94.81 97 LYS A N 1
ATOM 769 C CA . LYS A 1 97 ? 13.731 -0.794 -24.382 1.00 94.81 97 LYS A CA 1
ATOM 770 C C . LYS A 1 97 ? 15.082 -0.082 -24.325 1.00 94.81 97 LYS A C 1
ATOM 772 O O . LYS A 1 97 ? 15.729 0.083 -25.356 1.00 94.81 97 LYS A O 1
ATOM 777 N N . ASN A 1 98 ? 15.523 0.310 -23.131 1.00 94.00 98 ASN A N 1
ATOM 778 C CA . ASN A 1 98 ? 16.826 0.941 -22.941 1.00 94.00 98 ASN A CA 1
ATOM 779 C C . ASN A 1 98 ? 17.982 -0.015 -23.286 1.00 94.00 98 ASN A C 1
ATOM 781 O O . ASN A 1 98 ? 18.942 0.382 -23.943 1.00 94.00 98 ASN A O 1
ATOM 785 N N . LEU A 1 99 ? 17.882 -1.289 -22.895 1.00 93.56 99 LEU A N 1
ATOM 786 C CA . LEU A 1 99 ? 18.871 -2.304 -23.255 1.00 93.56 99 LEU A CA 1
ATOM 787 C C . LEU A 1 99 ? 18.932 -2.519 -24.772 1.00 93.56 99 LEU A C 1
ATOM 789 O O . LEU A 1 99 ? 20.023 -2.575 -25.331 1.00 93.56 99 LEU A O 1
ATOM 793 N N . GLN A 1 100 ? 17.781 -2.588 -25.446 1.00 91.00 100 GLN A N 1
ATOM 794 C CA . GLN A 1 100 ? 17.732 -2.721 -26.901 1.00 91.00 100 GLN A CA 1
ATOM 795 C C . GLN A 1 100 ? 18.372 -1.515 -27.593 1.00 91.00 100 GLN A C 1
ATOM 797 O O . GLN A 1 100 ? 19.192 -1.694 -28.485 1.00 91.00 100 GLN A O 1
ATOM 802 N N . ALA A 1 101 ? 18.090 -0.297 -27.125 1.00 90.69 101 ALA A N 1
ATOM 803 C CA . ALA A 1 101 ? 18.725 0.905 -27.658 1.00 90.69 101 ALA A CA 1
ATOM 804 C C . ALA A 1 101 ? 20.258 0.879 -27.499 1.00 90.69 101 ALA A C 1
ATOM 806 O O . ALA A 1 101 ? 20.975 1.330 -28.389 1.00 90.69 101 ALA A O 1
ATOM 807 N N . GLN A 1 102 ? 20.775 0.323 -26.397 1.00 91.75 102 GLN A N 1
ATOM 808 C CA . GLN A 1 102 ? 22.217 0.125 -26.208 1.00 91.75 102 GLN A CA 1
ATOM 809 C C . GLN A 1 102 ? 22.788 -0.937 -27.158 1.00 91.75 102 GLN A C 1
ATOM 811 O O . GLN A 1 102 ? 23.857 -0.726 -27.725 1.00 91.75 102 GLN A O 1
ATOM 816 N N . ILE A 1 103 ? 22.069 -2.045 -27.370 1.00 89.56 103 ILE A N 1
ATOM 817 C CA . ILE A 1 103 ? 22.438 -3.088 -28.340 1.00 89.56 103 ILE A CA 1
ATOM 818 C C . ILE A 1 103 ? 22.524 -2.501 -29.755 1.00 89.56 103 ILE A C 1
ATOM 820 O O . ILE A 1 103 ? 23.521 -2.713 -30.446 1.00 89.56 103 ILE A O 1
ATOM 824 N N . ASP A 1 104 ? 21.516 -1.728 -30.160 1.00 87.94 104 ASP A N 1
ATOM 825 C CA . ASP A 1 104 ? 21.463 -1.081 -31.472 1.00 87.94 104 ASP A CA 1
ATOM 826 C C . ASP A 1 104 ? 22.601 -0.056 -31.626 1.00 87.94 104 ASP A C 1
ATOM 828 O O . ASP A 1 104 ? 23.250 0.014 -32.672 1.00 87.94 104 ASP A O 1
ATOM 832 N N . ALA A 1 105 ? 22.908 0.699 -30.563 1.00 87.56 105 ALA A N 1
ATOM 833 C CA . ALA A 1 105 ? 24.003 1.669 -30.540 1.00 87.56 105 ALA A CA 1
ATOM 834 C C . ALA A 1 105 ? 25.398 1.026 -30.631 1.00 87.56 105 ALA A C 1
ATOM 836 O O . ALA A 1 105 ? 26.333 1.663 -31.116 1.00 87.56 105 ALA A O 1
ATOM 837 N N . TRP A 1 106 ? 25.557 -0.226 -30.195 1.00 85.06 106 TRP A N 1
ATOM 838 C CA . TRP A 1 106 ? 26.810 -0.973 -30.351 1.00 85.06 106 TRP A CA 1
ATOM 839 C C . TRP A 1 106 ? 27.035 -1.494 -31.771 1.00 85.06 106 TRP A C 1
ATOM 841 O O . TRP A 1 106 ? 28.116 -2.011 -32.053 1.00 85.06 106 TRP A O 1
ATOM 851 N N . GLY A 1 107 ? 26.060 -1.338 -32.675 1.00 70.62 107 GLY A N 1
ATOM 852 C CA . GLY A 1 107 ? 26.218 -1.704 -34.080 1.00 70.62 107 GLY A CA 1
ATOM 853 C C . GLY A 1 107 ? 26.581 -3.176 -34.261 1.00 70.62 107 GLY A C 1
ATOM 854 O O . GLY A 1 107 ? 27.362 -3.508 -35.155 1.00 70.62 107 GLY A O 1
ATOM 855 N N . LEU A 1 108 ? 26.064 -4.060 -33.395 1.00 66.06 108 LEU A N 1
ATOM 856 C CA . LEU A 1 108 ? 26.242 -5.496 -33.582 1.00 66.06 108 LEU A CA 1
ATOM 857 C C . LEU A 1 108 ? 25.657 -5.856 -34.954 1.00 66.06 108 LEU A C 1
ATOM 859 O O . LEU A 1 108 ? 24.488 -5.553 -35.198 1.00 66.06 108 LEU A O 1
ATOM 863 N N . PRO A 1 109 ? 26.436 -6.468 -35.865 1.00 59.00 109 PRO A N 1
ATOM 864 C CA . PRO A 1 109 ? 25.931 -6.826 -37.176 1.00 59.00 109 PRO A CA 1
ATOM 865 C C . PRO A 1 109 ? 24.784 -7.815 -36.985 1.00 59.00 109 PRO A C 1
ATOM 867 O O . PRO A 1 109 ? 24.997 -8.966 -36.595 1.00 59.00 109 PRO A O 1
ATOM 870 N N . THR A 1 110 ? 23.558 -7.369 -37.250 1.00 59.22 110 THR A N 1
ATOM 871 C CA . THR A 1 110 ? 22.439 -8.272 -37.483 1.00 59.22 110 THR A CA 1
ATOM 872 C C . THR A 1 110 ? 22.819 -9.059 -38.734 1.00 59.22 110 THR A C 1
ATOM 874 O O . THR A 1 110 ? 22.959 -8.510 -39.825 1.00 59.22 110 THR A O 1
ATOM 877 N N . LYS A 1 111 ? 23.183 -10.330 -38.537 1.00 55.50 111 LYS A N 1
ATOM 878 C CA . LYS A 1 111 ? 23.672 -11.204 -39.611 1.00 55.50 111 LYS A CA 1
ATOM 879 C C . LYS A 1 111 ? 22.636 -11.228 -40.757 1.00 55.50 111 LYS A C 1
ATOM 881 O O . LYS A 1 111 ? 21.446 -11.240 -40.437 1.00 55.50 111 LYS A O 1
ATOM 886 N N . PRO A 1 112 ? 23.070 -11.221 -42.034 1.00 57.50 112 PRO A N 1
ATOM 887 C CA . PRO A 1 112 ? 22.177 -11.325 -43.190 1.00 57.50 112 PRO A CA 1
ATOM 888 C C . PRO A 1 112 ? 21.354 -12.615 -43.199 1.00 57.50 112 PRO A C 1
ATOM 890 O O . PRO A 1 112 ? 21.834 -13.631 -42.639 1.00 57.50 112 PRO A O 1
#